Protein AF-A0A7I8C594-F1 (afdb_monomer_lite)

Sequence (71 aa):
MQGVYKACELVEYRHQACEWRRSERRLNSFPQFRTEIDKLEIHFIHARSHPANALPPLLTHGWPGSITLCR

Structure (mmCIF, N/CA/C/O backbone):
data_AF-A0A7I8C594-F1
#
_entry.id   AF-A0A7I8C594-F1
#
loop_
_atom_site.group_PDB
_atom_site.id
_atom_site.type_symbol
_atom_site.label_atom_id
_atom_site.label_alt_id
_atom_site.label_comp_id
_atom_site.label_asym_id
_atom_site.label_entity_id
_atom_site.label_seq_id
_atom_site.pdbx_PDB_ins_code
_atom_site.Cartn_x
_atom_site.Cartn_y
_atom_site.Cartn_z
_atom_site.occupancy
_atom_site.B_iso_or_equiv
_atom_site.auth_seq_id
_atom_site.auth_comp_id
_atom_site.auth_asym_id
_atom_site.auth_atom_id
_atom_site.pdbx_PDB_model_num
ATOM 1 N N . MET A 1 1 ? 0.691 9.122 33.610 1.00 54.16 1 MET A N 1
ATOM 2 C CA . MET A 1 1 ? 1.445 10.267 33.047 1.00 54.16 1 MET A CA 1
ATOM 3 C C . MET A 1 1 ? 2.508 9.865 32.014 1.00 54.16 1 MET A C 1
ATOM 5 O O . MET A 1 1 ? 2.623 10.573 31.030 1.00 54.16 1 MET A O 1
ATOM 9 N N . GLN A 1 2 ? 3.212 8.726 32.130 1.00 58.69 2 GLN A N 1
ATOM 10 C CA . GLN A 1 2 ? 4.255 8.286 31.168 1.00 58.69 2 GLN A CA 1
ATOM 11 C C . GLN A 1 2 ? 3.828 8.197 29.683 1.00 58.69 2 GLN A C 1
ATOM 13 O O . GLN A 1 2 ? 4.623 8.480 28.794 1.00 58.69 2 GLN A O 1
ATOM 18 N N . GLY A 1 3 ? 2.589 7.773 29.402 1.00 64.38 3 GLY A N 1
ATOM 19 C CA . GLY A 1 3 ? 2.103 7.583 28.027 1.00 64.38 3 GLY A CA 1
ATOM 20 C C . GLY A 1 3 ? 1.902 8.886 27.249 1.00 64.38 3 GLY A C 1
ATOM 21 O O . GLY A 1 3 ? 2.064 8.896 26.034 1.00 64.38 3 GLY A O 1
ATOM 22 N N . VAL A 1 4 ? 1.613 9.987 27.951 1.00 70.12 4 VAL A N 1
ATOM 23 C CA . VAL A 1 4 ? 1.452 11.314 27.338 1.00 70.12 4 VAL A CA 1
ATOM 24 C C . VAL A 1 4 ? 2.811 11.855 26.891 1.00 70.12 4 VAL A C 1
ATOM 26 O O . VAL A 1 4 ? 2.931 12.310 25.761 1.00 70.12 4 VAL A O 1
ATOM 29 N N . TYR A 1 5 ? 3.856 11.693 27.711 1.00 70.19 5 TYR A N 1
ATOM 30 C CA . TYR A 1 5 ? 5.219 12.099 27.347 1.00 70.19 5 TYR A CA 1
ATOM 31 C C . TYR A 1 5 ? 5.731 11.370 26.094 1.00 70.19 5 TYR A C 1
ATOM 33 O O . TYR A 1 5 ? 6.226 12.017 25.178 1.00 70.19 5 TYR A O 1
ATOM 41 N N . LYS A 1 6 ? 5.499 10.053 25.979 1.00 78.31 6 LYS A N 1
ATOM 42 C CA . LYS A 1 6 ? 5.870 9.279 24.776 1.00 78.31 6 LYS A CA 1
ATOM 43 C C . LYS A 1 6 ? 5.121 9.713 23.512 1.00 78.31 6 LYS A C 1
ATOM 45 O O . LYS A 1 6 ? 5.674 9.651 22.417 1.00 78.31 6 LYS A O 1
ATOM 50 N N . ALA A 1 7 ? 3.855 10.112 23.642 1.00 84.25 7 ALA A N 1
ATOM 51 C CA . ALA A 1 7 ? 3.079 10.605 22.509 1.00 84.25 7 ALA A CA 1
ATOM 52 C C . ALA A 1 7 ? 3.607 11.965 22.026 1.00 84.25 7 ALA A C 1
ATOM 54 O O . ALA A 1 7 ? 3.773 12.151 20.824 1.00 84.25 7 ALA A O 1
ATOM 55 N N . CYS A 1 8 ? 3.927 12.877 22.950 1.00 83.00 8 CYS A N 1
ATOM 56 C CA . CYS A 1 8 ? 4.540 14.167 22.631 1.00 83.00 8 CYS A CA 1
ATOM 57 C C . CYS A 1 8 ? 5.887 13.994 21.911 1.00 83.00 8 CYS A C 1
ATOM 59 O O . CYS A 1 8 ? 6.074 14.570 20.844 1.00 83.00 8 CYS A O 1
ATOM 61 N N . GLU A 1 9 ? 6.765 13.124 22.419 1.00 85.00 9 GLU A N 1
ATOM 62 C CA . GLU A 1 9 ? 8.058 12.812 21.787 1.00 85.00 9 GLU A CA 1
ATOM 63 C C . GLU A 1 9 ? 7.895 12.266 20.357 1.00 85.00 9 GLU A C 1
ATOM 65 O O . GLU A 1 9 ? 8.614 12.665 19.440 1.00 85.00 9 GLU A O 1
ATOM 70 N N . LEU A 1 10 ? 6.921 11.376 20.127 1.00 85.44 10 LEU A N 1
ATOM 71 C CA . LEU A 1 10 ? 6.648 10.838 18.792 1.00 85.44 10 LEU A CA 1
ATOM 72 C C . LEU A 1 10 ? 6.120 11.912 17.831 1.00 85.44 10 LEU A C 1
ATOM 74 O O . LEU A 1 10 ? 6.476 11.904 16.651 1.00 85.44 10 LEU A O 1
ATOM 78 N N . VAL A 1 11 ? 5.265 12.814 18.316 1.00 86.56 11 VAL A N 1
ATOM 79 C CA . VAL A 1 11 ? 4.734 13.931 17.522 1.00 86.56 11 VAL A CA 1
ATOM 80 C C . VAL A 1 11 ? 5.859 14.884 17.130 1.00 86.56 11 VAL A C 1
ATOM 82 O O . VAL A 1 11 ? 5.963 15.240 15.957 1.00 86.56 11 VAL A O 1
ATOM 85 N N . GLU A 1 12 ? 6.737 15.237 18.069 1.00 84.38 12 GLU A N 1
ATOM 86 C CA . GLU A 1 12 ? 7.909 16.075 17.801 1.00 84.38 12 GLU A CA 1
ATOM 87 C C . GLU A 1 12 ? 8.849 15.416 16.786 1.00 84.38 12 GLU A C 1
ATOM 89 O O . GLU A 1 12 ? 9.212 16.043 15.789 1.00 84.38 12 GLU A O 1
ATOM 94 N N . TYR A 1 13 ? 9.156 14.124 16.954 1.00 80.38 13 TYR A N 1
ATOM 95 C CA . TYR A 1 13 ? 9.950 13.365 15.985 1.00 80.38 13 TYR A CA 1
ATOM 96 C C . TYR A 1 13 ? 9.302 13.344 14.594 1.00 80.38 13 TYR A C 1
ATOM 98 O O . TYR A 1 13 ? 9.970 13.592 13.592 1.00 80.38 13 TYR A O 1
ATOM 106 N N . ARG A 1 14 ? 7.994 13.075 14.498 1.00 79.06 14 ARG A N 1
ATOM 107 C CA . ARG A 1 14 ? 7.284 13.063 13.209 1.00 79.06 14 ARG A CA 1
ATOM 108 C C . ARG A 1 14 ? 7.298 14.437 12.544 1.00 79.06 14 ARG A C 1
ATOM 110 O O . ARG A 1 14 ? 7.474 14.500 11.333 1.00 79.06 14 ARG A O 1
ATOM 117 N N . HIS A 1 15 ? 7.148 15.509 13.315 1.00 77.75 15 HIS A N 1
ATOM 118 C CA . HIS A 1 15 ? 7.176 16.873 12.798 1.00 77.75 15 HIS A CA 1
ATOM 119 C C . HIS A 1 15 ? 8.573 17.289 12.311 1.00 77.75 15 HIS A C 1
ATOM 121 O O . HIS A 1 15 ? 8.688 17.989 11.310 1.00 77.75 15 HIS A O 1
ATOM 127 N N . GLN A 1 16 ? 9.633 16.871 13.007 1.00 77.69 16 GLN A N 1
ATOM 128 C CA . GLN A 1 16 ? 10.994 17.355 12.748 1.00 77.69 16 GLN A CA 1
ATOM 129 C C . GLN A 1 16 ? 11.837 16.431 11.861 1.00 77.69 16 GLN A C 1
ATOM 131 O O . GLN A 1 16 ? 12.701 16.913 11.137 1.00 77.69 16 GLN A O 1
ATOM 136 N N . ALA A 1 17 ? 11.624 15.116 11.924 1.00 70.94 17 ALA A N 1
ATOM 137 C CA . ALA A 1 17 ? 12.525 14.122 11.335 1.00 70.94 17 ALA A CA 1
ATOM 138 C C . ALA A 1 17 ? 11.873 13.244 10.255 1.00 70.94 17 ALA A C 1
ATOM 140 O O . ALA A 1 17 ? 12.578 12.538 9.527 1.00 70.94 17 ALA A O 1
ATOM 141 N N . CYS A 1 18 ? 10.542 13.259 10.127 1.00 73.31 18 CYS A N 1
ATOM 142 C CA . CYS A 1 18 ? 9.864 12.492 9.087 1.00 73.31 18 CYS A CA 1
ATOM 143 C C . CYS A 1 18 ? 9.895 13.247 7.752 1.00 73.31 18 CYS A C 1
ATOM 145 O O . CYS A 1 18 ? 9.042 14.079 7.448 1.00 73.31 18 CYS A O 1
ATOM 147 N N . GLU A 1 19 ? 10.871 12.905 6.915 1.00 84.81 19 GLU A N 1
ATOM 148 C CA . GLU A 1 19 ? 10.985 13.401 5.542 1.00 84.81 19 GLU A CA 1
ATOM 149 C C . GLU A 1 19 ? 9.908 12.777 4.636 1.00 84.81 19 GLU A C 1
ATOM 151 O O . GLU A 1 19 ? 10.175 11.853 3.861 1.00 84.81 19 GLU A O 1
ATOM 156 N N . TRP A 1 20 ? 8.670 13.279 4.705 1.00 84.94 20 TRP A N 1
ATOM 157 C CA . TRP A 1 20 ? 7.538 12.735 3.938 1.00 84.94 20 TRP A CA 1
ATOM 158 C C . TRP A 1 20 ? 7.845 12.603 2.442 1.00 84.94 20 TRP A C 1
ATOM 160 O O . TRP A 1 20 ? 7.598 11.562 1.835 1.00 84.94 20 TRP A O 1
ATOM 170 N N . ARG A 1 21 ? 8.470 13.628 1.849 1.00 89.81 21 ARG A N 1
ATOM 171 C CA . ARG A 1 21 ? 8.820 13.636 0.420 1.00 89.81 21 ARG A CA 1
ATOM 172 C C . ARG A 1 21 ? 9.818 12.544 0.047 1.00 89.81 21 ARG A C 1
ATOM 174 O O . ARG A 1 21 ? 9.818 12.074 -1.088 1.00 89.81 21 ARG A O 1
ATOM 181 N N . ARG A 1 22 ? 10.659 12.095 0.981 1.00 89.19 22 ARG A N 1
ATOM 182 C CA . ARG A 1 22 ? 11.540 10.942 0.761 1.00 89.19 22 ARG A CA 1
ATOM 183 C C . ARG A 1 22 ? 10.734 9.646 0.691 1.00 89.19 22 ARG A C 1
ATOM 185 O O . ARG A 1 22 ? 10.967 8.851 -0.220 1.00 89.19 22 ARG A O 1
ATOM 192 N N . SER A 1 23 ? 9.796 9.448 1.614 1.00 88.62 23 SER A N 1
ATOM 193 C CA . SER A 1 23 ? 8.907 8.280 1.628 1.00 88.62 23 SER A CA 1
ATOM 194 C C . SER A 1 23 ? 8.005 8.238 0.394 1.00 88.62 23 SER A C 1
ATOM 196 O O . SER A 1 23 ? 7.899 7.198 -0.250 1.00 88.62 23 SER A O 1
ATOM 198 N N . GLU A 1 24 ? 7.443 9.381 0.004 1.00 91.50 24 GLU A N 1
ATOM 199 C CA . GLU A 1 24 ? 6.623 9.537 -1.199 1.00 91.50 24 GLU A CA 1
ATOM 200 C C . GLU A 1 24 ? 7.403 9.192 -2.474 1.00 91.50 24 GLU A C 1
ATOM 202 O O . GLU A 1 24 ? 6.948 8.370 -3.266 1.00 91.50 24 GLU A O 1
ATOM 207 N N . ARG A 1 25 ? 8.614 9.742 -2.657 1.00 94.00 25 ARG A N 1
ATOM 208 C CA . ARG A 1 25 ? 9.466 9.407 -3.814 1.00 94.00 25 ARG A CA 1
ATOM 209 C C . ARG A 1 25 ? 9.787 7.917 -3.886 1.00 94.00 25 ARG A C 1
ATOM 211 O O . ARG A 1 25 ? 9.788 7.347 -4.971 1.00 94.00 25 ARG A O 1
ATOM 218 N N . ARG A 1 26 ? 10.046 7.282 -2.739 1.00 91.50 26 ARG A N 1
ATOM 219 C CA . ARG A 1 26 ? 10.300 5.838 -2.665 1.00 91.50 26 ARG A CA 1
ATOM 220 C C . ARG A 1 26 ? 9.057 5.016 -2.999 1.00 91.50 26 ARG A C 1
ATOM 222 O O . ARG A 1 26 ? 9.181 3.968 -3.614 1.00 91.50 26 ARG A O 1
ATOM 229 N N . LEU A 1 27 ? 7.872 5.452 -2.587 1.00 92.25 27 LEU A N 1
ATOM 230 C CA . LEU A 1 27 ? 6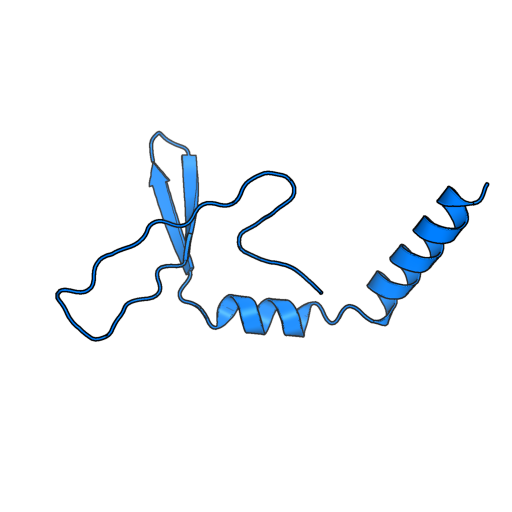.635 4.760 -2.939 1.00 92.25 27 LEU A CA 1
ATOM 231 C C . LEU A 1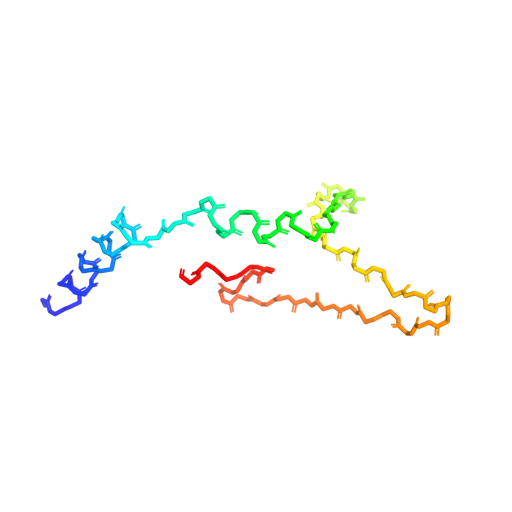 27 ? 6.337 4.892 -4.438 1.00 92.25 27 LEU A C 1
ATOM 233 O O . LEU A 1 27 ? 6.043 3.906 -5.108 1.00 92.25 27 LEU A O 1
ATOM 237 N N . ASN A 1 28 ? 6.501 6.100 -4.975 1.00 94.38 28 ASN A N 1
ATOM 238 C CA . ASN A 1 28 ? 6.242 6.413 -6.376 1.00 94.38 28 ASN A CA 1
ATOM 239 C C . ASN A 1 28 ? 7.290 5.846 -7.344 1.00 94.38 28 ASN A C 1
ATOM 241 O O . ASN A 1 28 ? 7.081 5.911 -8.552 1.00 94.38 28 ASN A O 1
ATOM 245 N N . SER A 1 29 ? 8.385 5.251 -6.854 1.00 94.88 29 SER A N 1
ATOM 246 C CA . SER A 1 29 ? 9.312 4.505 -7.715 1.00 94.88 29 SER A CA 1
ATOM 247 C C . SER A 1 29 ? 8.738 3.170 -8.199 1.00 94.88 29 SER A C 1
ATOM 249 O O . SER A 1 29 ? 9.336 2.531 -9.060 1.00 94.88 29 SER A O 1
ATOM 251 N N . PHE A 1 30 ? 7.606 2.727 -7.645 1.00 94.25 30 PHE A N 1
ATOM 252 C CA . PHE A 1 30 ? 6.878 1.552 -8.111 1.00 94.25 30 PHE A CA 1
ATOM 253 C C . PHE A 1 30 ? 5.681 1.964 -8.982 1.00 94.25 30 PHE A C 1
ATOM 255 O O . PHE A 1 30 ? 4.982 2.920 -8.635 1.00 94.25 30 PHE A O 1
ATOM 262 N N . PRO A 1 31 ? 5.389 1.232 -10.076 1.00 95.06 31 PRO A N 1
ATOM 263 C CA . PRO A 1 31 ? 4.163 1.423 -10.843 1.00 95.06 31 PRO A CA 1
ATOM 264 C C . PRO A 1 31 ? 2.922 1.172 -9.976 1.00 95.06 31 PRO A C 1
ATOM 266 O O . PRO A 1 31 ? 2.737 0.078 -9.435 1.00 95.06 31 PRO A O 1
ATOM 269 N N . GLN A 1 32 ? 2.078 2.192 -9.853 1.00 96.25 32 GLN A N 1
ATOM 270 C CA . GLN A 1 32 ? 0.858 2.179 -9.050 1.00 96.25 32 GLN A CA 1
ATOM 271 C C . GLN A 1 32 ? -0.365 2.320 -9.950 1.00 96.25 32 GLN A C 1
ATOM 273 O O . GLN A 1 32 ? -0.357 3.107 -10.896 1.00 96.25 32 GLN A O 1
ATOM 278 N N . PHE A 1 33 ? -1.416 1.570 -9.638 1.00 97.38 33 PHE A N 1
ATOM 279 C CA . PHE A 1 33 ? -2.627 1.490 -10.444 1.00 97.38 33 PHE A CA 1
ATOM 280 C C . PHE A 1 33 ? -3.866 1.593 -9.565 1.00 97.38 33 PHE A C 1
ATOM 282 O O . PHE A 1 33 ? -3.827 1.328 -8.360 1.00 97.38 33 PHE A O 1
ATOM 289 N N . ARG A 1 34 ? -4.976 1.971 -10.196 1.00 98.06 34 ARG A N 1
ATOM 290 C CA . ARG A 1 34 ? -6.310 1.927 -9.606 1.00 98.06 34 ARG A CA 1
ATOM 291 C C . ARG A 1 34 ? -7.248 1.243 -10.580 1.00 98.06 34 ARG A C 1
ATOM 293 O O . ARG A 1 34 ? -7.109 1.400 -11.792 1.00 98.06 34 ARG A O 1
ATOM 300 N N . THR A 1 35 ? -8.177 0.472 -10.050 1.00 98.12 35 THR A N 1
ATOM 301 C CA . THR A 1 35 ? -9.249 -0.141 -10.831 1.00 98.12 35 THR A CA 1
ATOM 302 C C . THR A 1 35 ? -10.509 -0.211 -9.984 1.00 98.12 35 THR A C 1
ATOM 304 O O . THR A 1 35 ? -10.436 -0.055 -8.767 1.00 98.12 35 THR A O 1
ATOM 307 N N . GLU A 1 36 ? -11.654 -0.422 -10.614 1.00 98.44 36 GLU A N 1
ATOM 308 C CA . GLU A 1 36 ? -12.927 -0.577 -9.920 1.00 98.44 36 GLU A CA 1
ATOM 309 C C . GLU A 1 36 ? -13.338 -2.051 -9.941 1.00 98.44 36 GLU A C 1
ATOM 311 O O . GLU A 1 36 ? -13.408 -2.665 -11.006 1.00 98.44 36 GLU A O 1
ATOM 316 N N . ILE A 1 37 ? -13.596 -2.618 -8.762 1.00 97.69 37 ILE A N 1
ATOM 317 C CA . ILE A 1 37 ? -14.131 -3.973 -8.586 1.00 97.69 37 ILE A CA 1
ATOM 318 C C . ILE A 1 37 ? -15.331 -3.851 -7.657 1.00 97.69 37 ILE A C 1
ATOM 320 O O . ILE A 1 37 ? -15.207 -3.283 -6.575 1.00 97.69 37 ILE A O 1
ATOM 324 N N . ASP A 1 38 ? -16.496 -4.337 -8.082 1.00 97.62 38 ASP A N 1
ATOM 325 C CA . ASP A 1 38 ? -17.738 -4.272 -7.299 1.00 97.62 38 ASP A CA 1
ATOM 326 C C . ASP A 1 38 ? -18.056 -2.865 -6.757 1.00 97.62 38 ASP A C 1
ATOM 328 O O . ASP A 1 38 ? -18.511 -2.699 -5.625 1.00 97.62 38 ASP A O 1
ATOM 332 N N . LYS A 1 39 ? -17.832 -1.835 -7.587 1.00 97.19 39 LYS A N 1
ATOM 333 C CA . LYS A 1 39 ? -18.017 -0.408 -7.255 1.00 97.19 39 LYS A CA 1
ATOM 334 C C . LYS A 1 39 ? -17.061 0.136 -6.188 1.00 97.19 39 LYS A C 1
ATOM 336 O O . LYS A 1 39 ? -17.281 1.231 -5.671 1.00 97.19 39 LYS A O 1
ATOM 341 N N . LEU A 1 40 ? -16.003 -0.602 -5.856 1.00 97.81 40 LEU A N 1
ATOM 342 C CA . LEU A 1 40 ? -14.939 -0.152 -4.968 1.00 97.81 40 LEU A CA 1
ATOM 343 C C . LEU A 1 40 ? -13.668 0.131 -5.765 1.00 97.81 40 LEU A C 1
ATOM 345 O O . LEU A 1 40 ? -13.199 -0.696 -6.545 1.00 97.81 40 LEU A O 1
ATOM 349 N N . GLU A 1 41 ? -13.084 1.300 -5.527 1.00 97.94 41 GLU A N 1
ATOM 350 C CA . GLU A 1 41 ? -11.802 1.669 -6.112 1.00 97.94 41 GLU A CA 1
ATOM 351 C C . GLU A 1 41 ? -10.654 0.986 -5.353 1.00 97.94 41 GLU A C 1
ATOM 353 O O . GLU A 1 41 ? -10.384 1.279 -4.186 1.00 97.94 41 GLU A O 1
ATOM 358 N N . ILE A 1 42 ? -9.961 0.075 -6.029 1.00 97.19 42 ILE A N 1
ATOM 359 C CA . ILE A 1 42 ? -8.848 -0.702 -5.489 1.00 97.19 42 ILE A CA 1
ATOM 360 C C . ILE A 1 42 ? -7.532 -0.113 -5.985 1.00 97.19 42 ILE A C 1
ATOM 362 O O . ILE A 1 42 ? -7.276 -0.067 -7.189 1.00 97.19 42 ILE A O 1
ATOM 366 N N . HIS A 1 43 ? -6.673 0.301 -5.053 1.00 96.94 43 HIS A N 1
ATOM 367 C CA . HIS A 1 43 ? -5.286 0.683 -5.332 1.00 96.94 43 HIS A CA 1
ATOM 368 C C . HIS A 1 43 ? -4.351 -0.512 -5.150 1.00 96.94 43 HIS A C 1
ATOM 370 O O . HIS A 1 43 ? -4.467 -1.258 -4.178 1.00 96.94 43 HIS A O 1
ATOM 376 N N . PHE A 1 44 ? -3.413 -0.684 -6.079 1.00 96.75 44 PHE A N 1
ATOM 377 C CA . PHE A 1 44 ? -2.405 -1.736 -6.000 1.00 96.75 44 PHE A CA 1
ATOM 378 C C . PHE A 1 44 ? -1.108 -1.344 -6.714 1.00 96.75 44 PHE A C 1
ATOM 380 O O . PHE A 1 44 ? -1.076 -0.476 -7.589 1.00 96.75 44 PHE A O 1
ATOM 387 N N . ILE A 1 45 ? -0.024 -2.027 -6.345 1.00 96.44 45 ILE A N 1
ATOM 388 C CA . ILE A 1 45 ? 1.258 -1.980 -7.052 1.00 96.44 45 ILE A CA 1
ATOM 389 C C . ILE A 1 45 ? 1.354 -3.217 -7.938 1.00 96.44 45 ILE A C 1
ATOM 391 O O . ILE A 1 45 ? 1.154 -4.335 -7.468 1.00 96.44 45 ILE A O 1
ATOM 395 N N . HIS A 1 46 ? 1.716 -3.024 -9.205 1.00 94.75 46 HIS A N 1
ATOM 396 C CA . HIS A 1 46 ? 2.012 -4.122 -10.122 1.00 94.75 46 HIS A CA 1
ATOM 397 C C . HIS A 1 46 ? 3.457 -4.010 -10.608 1.00 94.75 46 HIS A C 1
ATOM 399 O O . HIS A 1 46 ? 3.773 -3.300 -11.562 1.00 94.75 46 HIS A O 1
ATOM 405 N N . ALA A 1 47 ? 4.349 -4.723 -9.919 1.00 92.50 47 ALA A N 1
ATOM 406 C CA . ALA A 1 47 ? 5.754 -4.832 -10.284 1.00 92.50 47 ALA A CA 1
ATOM 407 C C . ALA A 1 47 ? 5.947 -6.017 -11.239 1.00 92.50 47 ALA A C 1
ATOM 409 O O . ALA A 1 47 ? 5.869 -7.176 -10.833 1.00 92.50 47 ALA A O 1
ATOM 410 N N . ARG A 1 48 ? 6.177 -5.725 -12.522 1.00 91.19 48 ARG A N 1
ATOM 411 C CA . ARG A 1 48 ? 6.340 -6.755 -13.554 1.00 91.19 48 ARG A CA 1
ATOM 412 C C . ARG A 1 48 ? 7.744 -7.347 -13.529 1.00 91.19 48 ARG A C 1
ATOM 414 O O . ARG A 1 48 ? 8.735 -6.621 -13.571 1.00 91.19 48 ARG A O 1
ATOM 421 N N . SER A 1 49 ? 7.818 -8.670 -13.532 1.00 91.44 49 SER A N 1
ATOM 422 C CA . SER A 1 49 ? 9.048 -9.404 -13.818 1.00 91.44 49 SER A CA 1
ATOM 423 C C . SER A 1 49 ? 9.396 -9.336 -15.308 1.00 91.44 49 SER A C 1
ATOM 425 O O . SER A 1 49 ? 8.514 -9.196 -16.154 1.00 91.44 49 SER A O 1
ATOM 427 N N . HIS A 1 50 ? 10.679 -9.490 -15.640 1.00 88.75 50 HIS A N 1
ATOM 428 C CA . HIS A 1 50 ? 11.124 -9.563 -17.034 1.00 88.75 50 HIS A CA 1
ATOM 429 C C . HIS A 1 50 ? 10.703 -10.862 -17.761 1.00 88.75 50 HIS A C 1
ATOM 431 O O . HIS A 1 50 ? 10.252 -10.772 -18.902 1.00 88.75 50 HIS A O 1
ATOM 437 N N . PRO A 1 51 ? 10.795 -12.066 -17.153 1.00 92.44 51 PRO A N 1
ATOM 438 C CA . PRO A 1 51 ? 10.336 -13.295 -17.798 1.00 92.44 51 PRO A CA 1
ATOM 439 C C . PRO A 1 51 ? 8.812 -13.316 -17.955 1.00 92.44 51 PRO A C 1
ATOM 441 O O . PRO A 1 51 ? 8.088 -13.001 -17.010 1.00 92.44 51 PRO A O 1
ATOM 444 N N . ALA A 1 52 ? 8.331 -13.761 -19.119 1.00 85.19 52 ALA A N 1
ATOM 445 C CA . ALA A 1 52 ? 6.899 -13.825 -19.431 1.00 85.19 52 ALA A CA 1
AT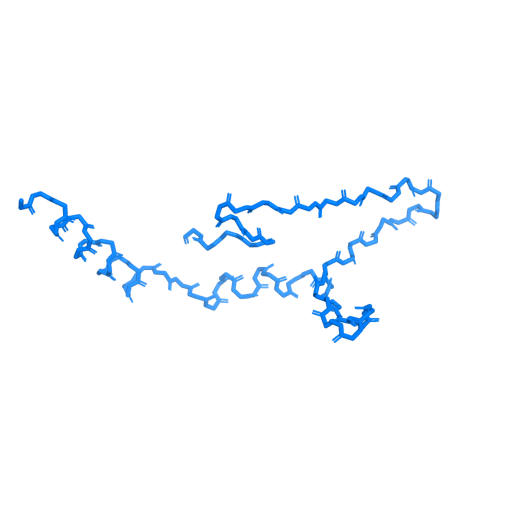OM 446 C C . ALA A 1 52 ? 6.127 -14.873 -18.604 1.00 85.19 52 ALA A C 1
ATOM 448 O O . ALA A 1 52 ? 4.938 -14.701 -18.364 1.00 85.19 52 ALA A O 1
ATOM 449 N N . ASN A 1 53 ? 6.807 -15.927 -18.137 1.00 90.56 53 ASN A N 1
ATOM 450 C CA . ASN A 1 53 ? 6.201 -17.047 -17.404 1.00 90.56 53 ASN A CA 1
ATOM 451 C C . ASN A 1 53 ? 6.487 -16.998 -15.897 1.00 90.56 53 ASN A C 1
ATOM 453 O O . ASN A 1 53 ? 6.497 -18.032 -15.229 1.00 90.56 53 ASN A O 1
ATOM 457 N N . ALA A 1 54 ? 6.789 -15.819 -15.353 1.00 92.62 54 ALA A N 1
ATOM 458 C CA . ALA A 1 54 ? 6.939 -15.693 -13.913 1.00 92.62 54 ALA A CA 1
ATOM 459 C C . ALA A 1 54 ? 5.598 -15.960 -13.216 1.00 92.62 54 ALA A C 1
ATOM 461 O O . ALA A 1 54 ? 4.549 -15.487 -13.655 1.00 92.62 54 ALA A O 1
ATOM 462 N N . LEU A 1 55 ? 5.644 -16.697 -12.107 1.00 93.75 55 LEU A N 1
ATOM 463 C CA . LEU A 1 55 ? 4.489 -16.861 -11.232 1.00 93.75 55 LEU A CA 1
ATOM 464 C C . LEU A 1 55 ? 4.072 -15.478 -10.691 1.00 93.75 55 LEU A C 1
ATOM 466 O O . LEU A 1 55 ? 4.948 -14.769 -10.195 1.00 93.75 55 LEU A O 1
ATOM 470 N N . PRO A 1 56 ? 2.785 -15.090 -10.750 1.00 93.44 56 PRO A N 1
ATOM 471 C CA . PRO A 1 56 ? 2.323 -13.809 -10.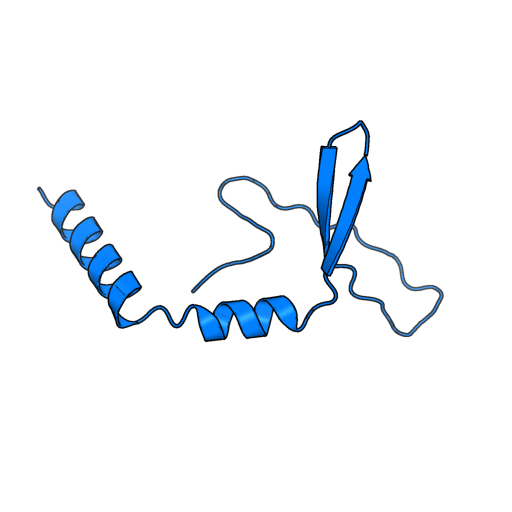225 1.00 93.44 56 PRO A CA 1
ATOM 472 C C . PRO A 1 56 ? 1.831 -13.948 -8.770 1.00 93.44 56 PRO A C 1
ATOM 474 O O . PRO A 1 56 ? 0.673 -14.311 -8.553 1.00 93.44 56 PRO A O 1
ATOM 477 N N . PRO A 1 57 ? 2.662 -13.680 -7.743 1.00 95.06 57 PRO A N 1
ATOM 478 C CA . PRO A 1 57 ? 2.191 -13.684 -6.364 1.00 95.06 57 PRO A CA 1
ATOM 479 C C . PRO A 1 57 ? 1.255 -12.499 -6.102 1.00 95.06 57 PRO A C 1
ATOM 481 O O . PRO A 1 57 ? 1.536 -11.368 -6.502 1.00 95.06 57 PRO A O 1
ATOM 484 N N . LEU A 1 58 ? 0.181 -12.748 -5.352 1.00 95.12 58 LEU A N 1
ATOM 485 C CA . LEU A 1 58 ? -0.659 -11.704 -4.774 1.00 95.12 58 LEU A CA 1
ATOM 486 C C . LEU A 1 58 ? -0.266 -11.506 -3.310 1.00 95.12 58 LEU A C 1
ATOM 488 O O . LEU A 1 58 ? -0.328 -12.440 -2.513 1.00 95.12 58 LEU A O 1
ATOM 492 N N . LEU A 1 59 ? 0.134 -10.286 -2.959 1.00 95.06 59 LEU A N 1
ATOM 493 C CA . LEU A 1 59 ? 0.505 -9.920 -1.596 1.00 95.06 59 LEU A CA 1
ATOM 494 C C . LEU A 1 59 ? -0.524 -8.941 -1.037 1.00 95.06 59 LEU A C 1
ATOM 496 O O . LEU A 1 59 ? -0.767 -7.885 -1.620 1.00 95.06 59 LEU A O 1
ATOM 500 N N . THR A 1 60 ? -1.102 -9.279 0.111 1.00 95.31 60 THR A N 1
ATOM 501 C CA . THR A 1 60 ? -2.084 -8.450 0.819 1.00 95.31 60 THR A CA 1
ATOM 502 C C . THR A 1 60 ? -1.547 -8.057 2.189 1.00 95.31 60 THR A C 1
ATOM 504 O O . THR A 1 60 ? -0.856 -8.840 2.839 1.00 95.31 60 THR A O 1
ATOM 507 N N . HIS A 1 61 ? -1.880 -6.855 2.653 1.00 93.81 61 HIS A N 1
ATOM 508 C CA . HIS A 1 61 ? -1.581 -6.420 4.017 1.00 93.81 61 HIS A CA 1
ATOM 509 C C . HIS A 1 61 ? -2.793 -6.641 4.930 1.00 93.81 61 HIS A C 1
ATOM 511 O O . HIS A 1 61 ? -3.925 -6.738 4.462 1.00 93.81 61 HIS A O 1
ATOM 517 N N . GLY A 1 62 ? -2.545 -6.712 6.237 1.00 92.56 62 GLY A N 1
ATOM 518 C CA . GLY A 1 62 ? -3.580 -6.691 7.270 1.00 92.56 62 GLY A CA 1
ATOM 519 C C . GLY A 1 62 ? -3.540 -5.392 8.071 1.00 92.56 62 GLY A C 1
ATOM 520 O O . GLY A 1 62 ? -2.730 -4.506 7.804 1.00 92.56 62 GLY A O 1
ATOM 521 N N . TRP A 1 63 ? -4.378 -5.296 9.096 1.00 93.06 63 TRP A N 1
ATOM 522 C CA . TRP A 1 63 ? -4.355 -4.179 10.040 1.00 93.06 63 TRP A CA 1
ATOM 523 C C . TRP A 1 63 ? -3.240 -4.358 11.092 1.00 93.06 63 TRP A C 1
ATOM 525 O O . TRP A 1 63 ? -3.012 -5.492 11.518 1.00 93.06 63 TRP A O 1
ATOM 535 N N . PRO A 1 64 ? -2.543 -3.293 11.548 1.00 92.12 64 PRO A N 1
ATOM 536 C CA . PRO A 1 64 ? -2.635 -1.872 11.168 1.00 92.12 64 PRO A CA 1
ATOM 537 C C . PRO A 1 64 ? -1.681 -1.488 10.015 1.00 92.12 64 PRO A C 1
ATOM 539 O O . PRO A 1 64 ? -1.200 -0.358 9.941 1.00 92.12 64 PRO A O 1
ATOM 542 N N . GLY A 1 65 ? -1.326 -2.446 9.159 1.00 89.56 65 GLY A N 1
ATOM 543 C CA . GLY A 1 65 ? -0.397 -2.244 8.054 1.00 89.56 65 GLY A CA 1
ATOM 544 C C . GLY A 1 65 ? -1.024 -1.553 6.844 1.00 89.56 65 GLY A C 1
ATOM 545 O O . GLY A 1 65 ? -2.234 -1.379 6.739 1.00 89.56 65 GLY A O 1
ATOM 546 N N . SER A 1 66 ? -0.160 -1.186 5.900 1.00 91.00 66 SER A N 1
ATOM 547 C CA . SER A 1 66 ? -0.531 -0.747 4.554 1.00 91.00 66 SER A CA 1
ATOM 548 C C . SER A 1 66 ? 0.492 -1.295 3.554 1.00 91.00 66 SER A C 1
ATOM 550 O O . SER A 1 66 ? 1.466 -1.938 3.949 1.00 91.00 66 SER A O 1
ATOM 552 N N . ILE A 1 67 ? 0.335 -0.997 2.263 1.00 90.12 67 ILE A N 1
ATOM 553 C CA . ILE A 1 67 ? 1.377 -1.263 1.250 1.00 90.12 67 ILE A CA 1
ATOM 554 C C . ILE A 1 67 ? 2.681 -0.480 1.503 1.00 90.12 67 ILE A C 1
ATOM 556 O O . ILE A 1 67 ? 3.709 -0.747 0.885 1.00 90.12 67 ILE A O 1
ATOM 560 N N . THR A 1 68 ? 2.640 0.502 2.406 1.00 82.75 68 THR A N 1
ATOM 561 C CA . THR A 1 68 ? 3.777 1.325 2.806 1.00 82.75 68 THR A CA 1
ATOM 562 C C . THR A 1 68 ? 4.096 1.120 4.282 1.00 82.75 68 THR A C 1
ATOM 564 O O . THR A 1 68 ? 3.236 0.769 5.094 1.00 82.75 68 THR A O 1
ATOM 567 N N . LEU A 1 69 ? 5.328 1.456 4.649 1.00 62.25 69 LEU A N 1
ATOM 568 C CA . LEU A 1 69 ? 5.655 1.825 6.016 1.00 62.25 69 LEU A CA 1
ATOM 569 C C . LEU A 1 69 ? 6.472 3.117 5.953 1.00 62.25 69 LEU A C 1
ATOM 571 O O . LEU A 1 69 ? 7.562 3.130 5.373 1.00 62.25 69 LEU A O 1
ATOM 575 N N . CYS A 1 70 ? 5.948 4.202 6.521 1.00 53.59 70 CYS A N 1
ATOM 576 C CA . CYS A 1 70 ? 6.728 5.415 6.733 1.00 53.59 70 CYS A CA 1
ATOM 577 C C . CYS A 1 70 ? 7.603 5.188 7.974 1.00 53.59 70 CYS A C 1
ATOM 579 O O . CYS A 1 70 ? 7.078 5.182 9.094 1.00 53.59 70 CYS A O 1
ATOM 581 N N . ARG A 1 71 ? 8.903 4.932 7.768 1.00 54.41 71 ARG A N 1
ATOM 582 C CA . ARG A 1 71 ? 9.881 4.970 8.865 1.00 54.41 71 ARG A CA 1
ATOM 583 C C . ARG A 1 71 ? 10.007 6.411 9.333 1.00 54.41 71 ARG A C 1
ATOM 585 O 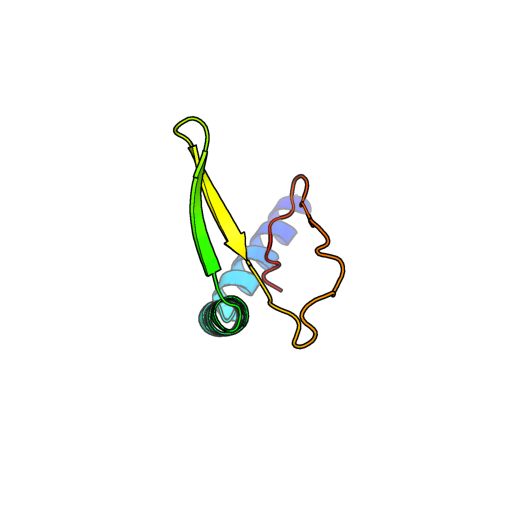O . ARG A 1 71 ? 10.392 7.249 8.493 1.00 54.41 71 ARG A O 1
#

Organism: NCBI:txid3014751

Radius of gyration: 17.64 Å; chains: 1; bounding box: 30×34×52 Å

pLDDT: mean 87.25, st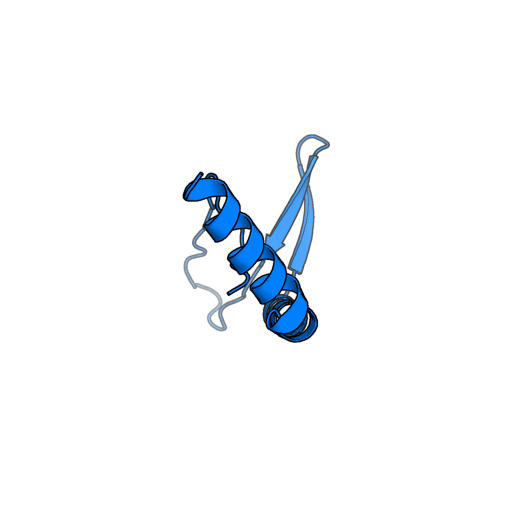d 11.4, range [53.59, 98.44]

Secondary structure (DSSP, 8-state):
-HHHHHHHHHHHHHHHH--HHHHHHHHHTS-EEEEEETTEEEEEE----SSTT---------TT--S----

Foldseek 3Di:
DVVVVVVVVVVVCCVPPQPVVVQVVVVVVFDKDWDADPNDIDIDTDDDDPDPPDDDDDDDDDPPDDPGDRD

InterPro domains:
  IPR010497 Epoxide hydrolase, N-terminal [PF06441] (8-67)
  IPR029058 Alpha/Beta hydrolase fold [G3DSA:3.40.50.1820] (4-71)
  IPR029058 Alpha/Beta hydrolase fold [SSF53474] (9-67)